Protein AF-A0A916ZZ63-F1 (afdb_monomer)

Radius of gyration: 37.44 Å; Cα contacts (8 Å, |Δi|>4): 67; chains: 1; bounding box: 75×55×132 Å

Solvent-accessible surface area (backbone atoms only — not comparable to full-atom values): 8888 Å² total; per-residue (Å²): 135,86,83,89,83,90,85,91,83,91,80,84,86,78,82,87,80,76,86,80,83,78,85,77,78,83,80,78,76,71,73,89,67,85,68,79,79,77,66,76,45,71,88,73,59,51,76,41,33,52,52,37,13,56,53,42,18,68,60,43,51,78,69,48,76,92,75,51,48,89,80,50,43,70,66,71,66,16,54,53,52,50,52,56,49,27,49,53,48,14,34,48,42,27,59,75,56,54,93,48,58,26,61,54,50,50,54,50,51,52,52,52,51,52,53,54,52,50,56,53,51,53,53,52,49,54,52,50,55,53,56,66,73,73,73,72,84,81,88,127

Mean predicted aligned error: 19.27 Å

InterPro domains:
  IPR019301 Flagellar protein FlgJ, N-terminal [PF10135] (67-107)

Organism: NCBI:txid2027858

Foldseek 3Di:
DDDDDDDDDDDDDDDDDDDDDDDDDPPPPDDPPPPPPPPQCLVPDDPLLLVQLVVQLVVVLVVPDPDPCVPQNDDDSSVVVSSVVSSSVSSSCSSVPHPCRSVVVVVVVVVVVVVVVVVVVVVVVVVVVVVVVVPDDDDD

Structure (mmCIF, N/CA/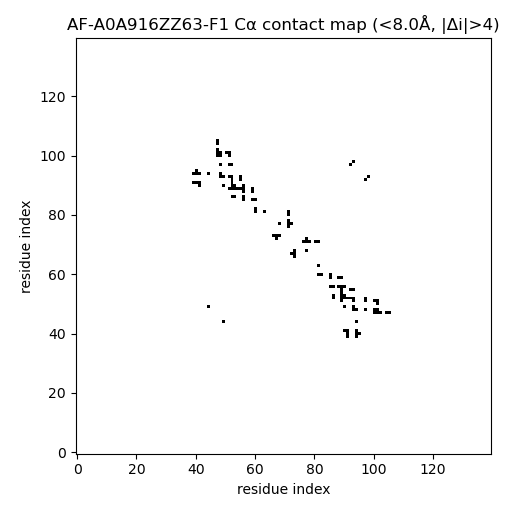C/O backbone):
data_AF-A0A916ZZ63-F1
#
_entry.id   AF-A0A916ZZ63-F1
#
loop_
_atom_site.group_PDB
_atom_site.id
_atom_site.type_symbol
_atom_site.label_atom_id
_atom_site.label_alt_id
_atom_site.label_comp_id
_atom_site.label_asym_id
_atom_site.label_entity_id
_atom_site.label_seq_id
_atom_site.pdbx_PDB_ins_code
_atom_site.Cartn_x
_atom_site.Cartn_y
_atom_site.Cartn_z
_atom_site.occupancy
_atom_site.B_iso_or_equiv
_atom_site.auth_seq_id
_atom_site.auth_comp_id
_atom_site.auth_asym_id
_atom_site.auth_atom_id
_atom_site.pdbx_PDB_model_num
ATOM 1 N N . MET A 1 1 ? 20.497 -33.150 88.872 1.00 40.62 1 MET A N 1
ATOM 2 C CA . MET A 1 1 ? 19.958 -34.517 88.712 1.00 40.62 1 MET A CA 1
ATOM 3 C C . MET A 1 1 ? 18.865 -34.434 87.655 1.00 40.62 1 MET A C 1
ATOM 5 O O . MET A 1 1 ? 17.880 -33.764 87.902 1.00 40.62 1 MET A O 1
ATOM 9 N N . THR A 1 2 ? 19.195 -34.721 86.392 1.00 45.75 2 THR A N 1
ATOM 10 C CA . THR A 1 2 ? 18.867 -35.997 85.704 1.00 45.75 2 THR A CA 1
ATOM 11 C C . THR A 1 2 ? 17.424 -35.956 85.171 1.00 45.75 2 THR A C 1
ATOM 13 O O . THR A 1 2 ? 16.514 -35.743 85.949 1.00 45.75 2 THR A O 1
ATOM 16 N N . GLY A 1 3 ? 17.110 -36.139 83.892 1.00 42.75 3 GLY A N 1
ATOM 17 C CA . GLY A 1 3 ? 17.909 -36.576 82.758 1.00 42.75 3 GLY A CA 1
ATOM 18 C C . GLY A 1 3 ? 17.084 -36.550 81.464 1.00 42.75 3 GLY A C 1
ATOM 19 O O . GLY A 1 3 ? 15.879 -36.315 81.461 1.00 42.75 3 GLY A O 1
ATOM 20 N N . ILE A 1 4 ? 17.798 -36.782 80.371 1.00 48.00 4 ILE A N 1
ATOM 21 C CA . ILE A 1 4 ? 17.336 -36.914 78.990 1.00 48.00 4 ILE A CA 1
ATOM 22 C C . ILE A 1 4 ? 16.581 -38.241 78.826 1.00 48.00 4 ILE A C 1
ATOM 24 O O . ILE A 1 4 ? 17.033 -39.265 79.341 1.00 48.00 4 ILE A O 1
ATOM 28 N N . LYS A 1 5 ? 15.512 -38.263 78.019 1.00 55.44 5 LYS A N 1
ATOM 29 C CA . LYS A 1 5 ? 15.104 -39.492 77.326 1.00 55.44 5 LYS A CA 1
ATOM 30 C C . LYS A 1 5 ? 14.551 -39.194 75.930 1.00 55.44 5 LYS A C 1
ATOM 32 O O . LYS A 1 5 ? 13.526 -38.542 75.777 1.00 55.44 5 LYS A O 1
ATOM 37 N N . ALA A 1 6 ? 15.279 -39.687 74.932 1.00 48.03 6 ALA A N 1
ATOM 38 C CA . ALA A 1 6 ? 14.835 -39.883 73.559 1.00 48.03 6 ALA A CA 1
ATOM 39 C C . ALA A 1 6 ? 14.003 -41.176 73.437 1.00 48.03 6 ALA A C 1
ATOM 41 O O . ALA A 1 6 ? 14.115 -42.029 74.314 1.00 48.03 6 ALA A O 1
ATOM 42 N N . ILE A 1 7 ? 13.220 -41.277 72.351 1.00 48.72 7 ILE A N 1
ATOM 43 C CA . ILE A 1 7 ? 12.611 -42.433 71.627 1.00 48.72 7 ILE A CA 1
ATOM 44 C C . ILE A 1 7 ? 11.394 -41.801 70.899 1.00 48.72 7 ILE A C 1
ATOM 46 O O . ILE A 1 7 ? 10.558 -41.211 71.566 1.00 48.72 7 ILE A O 1
ATOM 50 N N . GLY A 1 8 ? 11.209 -41.745 69.576 1.00 39.22 8 GLY A N 1
ATOM 51 C CA . GLY A 1 8 ? 11.622 -42.610 68.473 1.00 39.22 8 GLY A CA 1
ATOM 52 C C . GLY A 1 8 ? 10.389 -43.353 67.929 1.00 39.22 8 GLY A C 1
ATOM 53 O O . GLY A 1 8 ? 10.051 -44.390 68.482 1.00 39.22 8 GLY A O 1
ATOM 54 N N . ALA A 1 9 ? 9.717 -42.846 66.882 1.00 41.84 9 ALA A N 1
ATOM 55 C CA . ALA A 1 9 ? 8.765 -43.622 66.068 1.00 41.84 9 ALA A CA 1
ATOM 56 C C . ALA A 1 9 ? 8.519 -42.960 64.698 1.00 41.84 9 ALA A C 1
ATOM 58 O O . ALA A 1 9 ? 8.130 -41.799 64.604 1.00 41.84 9 ALA A O 1
ATOM 59 N N . ALA A 1 10 ? 8.790 -43.731 63.647 1.00 46.78 10 ALA A N 1
ATOM 60 C CA . ALA A 1 10 ? 8.698 -43.381 62.239 1.00 46.78 10 ALA A CA 1
ATOM 61 C C . ALA A 1 10 ? 7.241 -43.279 61.748 1.00 46.78 10 ALA A C 1
ATOM 63 O O . ALA A 1 10 ? 6.423 -44.145 62.047 1.00 46.78 10 ALA A O 1
ATOM 64 N N . GLY A 1 11 ? 6.943 -42.261 60.936 1.00 44.16 11 GLY A N 1
ATOM 65 C CA . GLY A 1 11 ? 5.707 -42.142 60.159 1.00 44.16 11 GLY A CA 1
ATOM 66 C C . GLY A 1 11 ? 6.057 -41.990 58.681 1.00 44.16 11 GLY A C 1
ATOM 67 O O . GLY A 1 11 ? 6.638 -40.982 58.289 1.00 44.16 11 GLY A O 1
ATOM 68 N N . GLY A 1 12 ? 5.780 -43.029 57.892 1.00 44.22 12 GLY A N 1
ATOM 69 C CA . GLY A 1 12 ? 6.160 -43.144 56.485 1.00 44.22 12 GLY A CA 1
ATOM 70 C C . GLY A 1 12 ? 5.465 -42.140 55.564 1.00 44.22 12 GLY A C 1
ATOM 71 O O . GLY A 1 12 ? 4.268 -41.884 55.673 1.00 44.22 12 GLY A O 1
ATOM 72 N N . LEU A 1 13 ? 6.241 -41.614 54.617 1.00 43.81 13 LEU A N 1
ATOM 73 C CA . LEU A 1 13 ? 5.770 -40.870 53.454 1.00 43.81 13 LEU A CA 1
ATOM 74 C C . LEU A 1 13 ? 4.993 -41.825 52.539 1.00 43.81 13 LEU A C 1
ATOM 76 O O . LEU A 1 13 ? 5.575 -42.760 51.992 1.00 43.81 13 LEU A O 1
ATOM 80 N N . GLN A 1 14 ? 3.692 -41.600 52.363 1.00 59.16 14 GLN A N 1
ATOM 81 C CA . GLN A 1 14 ? 2.938 -42.259 51.297 1.00 59.16 14 GLN A CA 1
ATOM 82 C C . GLN A 1 14 ? 3.042 -41.433 50.004 1.00 59.16 14 GLN A C 1
ATOM 84 O O . GLN A 1 14 ? 2.795 -40.226 50.049 1.00 59.16 14 GLN A O 1
ATOM 89 N N . PRO A 1 15 ? 3.389 -42.035 48.851 1.00 53.84 15 PRO A N 1
ATOM 90 C CA . PRO A 1 15 ? 3.318 -41.357 47.565 1.00 53.84 15 PRO A CA 1
ATOM 91 C C . PRO A 1 15 ? 1.863 -41.277 47.078 1.00 53.84 15 PRO A C 1
ATOM 93 O O . PRO A 1 15 ? 1.144 -42.274 47.021 1.00 53.84 15 PRO A O 1
ATOM 96 N N . LEU A 1 16 ? 1.438 -40.073 46.700 1.00 56.12 16 LEU A N 1
ATOM 97 C CA . LEU A 1 16 ? 0.155 -39.808 46.054 1.00 56.12 16 LEU A CA 1
ATOM 98 C C . LEU A 1 16 ? 0.187 -40.411 44.639 1.00 56.12 16 LEU A C 1
ATOM 100 O O . LEU A 1 16 ? 0.873 -39.908 43.753 1.00 56.12 16 LEU A O 1
ATOM 104 N N . THR A 1 17 ? -0.530 -41.510 44.432 1.00 53.31 17 THR A N 1
ATOM 105 C CA . THR A 1 17 ? -0.740 -42.120 43.113 1.00 53.31 17 THR A CA 1
ATOM 106 C C . THR A 1 17 ? -1.686 -41.247 42.279 1.00 53.31 17 THR A C 1
ATOM 108 O O . THR A 1 17 ? -2.822 -40.999 42.680 1.00 53.31 17 THR A O 1
ATOM 111 N N . ALA A 1 18 ? -1.228 -40.776 41.116 1.00 53.72 18 ALA A N 1
ATOM 112 C CA . ALA A 1 18 ? -2.050 -40.054 40.144 1.00 53.72 18 ALA A CA 1
ATOM 113 C C . ALA A 1 18 ? -2.954 -41.025 39.351 1.00 53.72 18 ALA A C 1
ATOM 115 O O . ALA A 1 18 ? -2.531 -42.148 39.064 1.00 53.72 18 ALA A O 1
ATOM 116 N N . PRO A 1 19 ? -4.183 -40.630 38.968 1.00 51.72 19 PRO A N 1
ATOM 117 C CA . PRO A 1 19 ? -5.057 -41.471 38.158 1.00 51.72 19 PRO A CA 1
ATOM 118 C C . PRO A 1 19 ? -4.489 -41.655 36.743 1.00 51.72 19 PRO A C 1
ATOM 120 O O . PRO A 1 19 ? -4.188 -40.692 36.038 1.00 51.72 19 PRO A O 1
ATOM 123 N N . SER A 1 20 ? -4.359 -42.916 36.333 1.00 52.53 20 SER A N 1
ATOM 124 C CA . SER A 1 20 ? -3.973 -43.323 34.982 1.00 52.53 20 SER A CA 1
ATOM 125 C C . SER A 1 20 ? -5.113 -43.020 34.006 1.00 52.53 20 SER A C 1
ATOM 127 O O . SER A 1 20 ? -6.201 -43.587 34.122 1.00 52.53 20 SER A O 1
ATOM 129 N N . VAL A 1 21 ? -4.879 -42.110 33.054 1.00 57.91 21 VAL A N 1
ATOM 130 C CA . VAL A 1 21 ? -5.808 -41.870 31.943 1.00 57.91 21 VAL A CA 1
ATOM 131 C C . VAL A 1 21 ? -5.587 -42.976 30.912 1.00 57.91 21 VAL A C 1
ATOM 133 O O . VAL A 1 21 ? -4.508 -43.119 30.338 1.00 57.91 21 VAL A O 1
ATOM 136 N N . SER A 1 22 ? -6.603 -43.815 30.747 1.00 49.25 22 SER A N 1
ATOM 137 C CA . SER A 1 22 ? -6.605 -44.932 29.810 1.00 49.25 22 SER A CA 1
ATOM 138 C C . SER A 1 22 ? -6.856 -44.432 28.385 1.00 49.25 22 SER A C 1
ATOM 140 O O . SER A 1 22 ? -7.874 -43.796 28.128 1.00 49.25 22 SER A O 1
ATOM 142 N N . GLY A 1 23 ? -5.910 -44.737 27.493 1.00 53.00 23 GLY A N 1
ATOM 143 C CA . GLY A 1 23 ? -6.120 -45.094 26.086 1.00 53.00 23 GLY A CA 1
ATOM 144 C C . GLY A 1 23 ? -6.993 -44.188 25.213 1.00 53.00 23 GLY A C 1
ATOM 145 O O . GLY A 1 23 ? -8.201 -44.376 25.122 1.00 53.00 23 GLY A O 1
ATOM 146 N N . GLY A 1 24 ? -6.347 -43.314 24.441 1.00 46.66 24 GLY A N 1
ATOM 147 C CA . GLY A 1 24 ? -6.906 -42.760 23.209 1.00 46.66 24 GLY A CA 1
ATOM 148 C C . GLY A 1 24 ? -5.793 -42.601 22.179 1.00 46.66 24 GLY A C 1
ATOM 149 O O . GLY A 1 24 ? -4.857 -41.837 22.409 1.00 46.66 24 GLY A O 1
ATOM 150 N N . ASP A 1 25 ? -5.867 -43.356 21.082 1.00 56.03 25 ASP A N 1
ATOM 151 C CA . ASP A 1 25 ? -4.869 -43.369 20.011 1.00 56.03 25 ASP A CA 1
ATOM 152 C C . ASP A 1 25 ? -4.562 -41.950 19.488 1.00 56.03 25 ASP A C 1
ATOM 154 O O . ASP A 1 25 ? -5.468 -41.254 19.016 1.00 56.03 25 ASP A O 1
ATOM 158 N N . PRO A 1 26 ? -3.290 -41.503 19.489 1.00 53.41 26 PRO A N 1
ATOM 159 C CA . PRO A 1 26 ? -2.921 -40.173 18.998 1.00 53.41 26 PRO A CA 1
ATOM 160 C C . PRO A 1 26 ? -3.028 -40.042 17.467 1.00 53.41 26 PRO A C 1
ATOM 162 O O . PRO A 1 26 ? -2.905 -38.942 16.933 1.00 53.41 26 PRO A O 1
ATOM 165 N N . ALA A 1 27 ? -3.260 -41.147 16.750 1.00 57.75 27 ALA A N 1
ATOM 166 C CA . ALA A 1 27 ? -3.224 -41.206 15.290 1.00 57.75 27 ALA A CA 1
ATOM 167 C C . ALA A 1 27 ? -4.523 -40.744 14.597 1.00 57.75 27 ALA A C 1
ATOM 169 O O . ALA A 1 27 ? -4.503 -40.458 13.402 1.00 57.75 27 ALA A O 1
ATOM 170 N N . SER A 1 28 ? -5.640 -40.620 15.321 1.00 56.22 28 SER A N 1
ATOM 171 C CA . SER A 1 28 ? -6.958 -40.353 14.711 1.00 56.22 28 SER A CA 1
ATOM 172 C C . SER A 1 28 ? -7.397 -38.885 14.751 1.00 56.22 28 SER A C 1
ATOM 174 O O . SER A 1 28 ? -8.487 -38.555 14.292 1.00 56.22 28 SER A O 1
ATOM 176 N N . ARG A 1 29 ? -6.559 -37.970 15.258 1.00 56.25 29 ARG A N 1
ATOM 177 C CA . ARG A 1 29 ? -6.841 -36.519 15.264 1.00 56.25 29 ARG A CA 1
ATOM 178 C C . ARG A 1 29 ? -6.120 -35.784 14.131 1.00 56.25 29 ARG A C 1
ATOM 180 O O . ARG A 1 29 ? -5.708 -34.638 14.281 1.00 56.25 29 ARG A O 1
ATOM 187 N N . ALA A 1 30 ? -5.955 -36.444 12.989 1.00 58.78 30 ALA A N 1
ATOM 188 C CA . ALA A 1 30 ? -5.507 -35.799 11.766 1.00 58.78 30 ALA A CA 1
ATOM 189 C C . ALA A 1 30 ? -6.702 -35.077 11.129 1.00 58.78 30 ALA A C 1
ATOM 191 O O . ALA A 1 30 ? -7.554 -35.695 10.496 1.00 58.78 30 ALA A O 1
ATOM 192 N N . LEU A 1 31 ? -6.783 -33.759 11.309 1.00 65.00 31 LEU A N 1
ATOM 193 C CA . LEU A 1 31 ? -7.615 -32.925 10.448 1.00 65.00 31 LEU A CA 1
ATOM 194 C C . LEU A 1 31 ? -6.925 -32.874 9.074 1.00 65.00 31 LEU A C 1
ATOM 196 O O . LEU A 1 31 ? -5.808 -32.354 9.016 1.00 65.00 31 LEU A O 1
ATOM 200 N N . PRO A 1 32 ? -7.530 -33.338 7.961 1.00 60.50 32 PRO A N 1
ATOM 201 C CA . PRO A 1 32 ? -7.027 -33.017 6.632 1.00 60.50 32 PRO A CA 1
ATOM 202 C C . PRO A 1 32 ? -7.419 -31.572 6.309 1.00 60.50 32 PRO A C 1
ATOM 204 O O . PRO A 1 32 ? -8.220 -31.295 5.420 1.00 60.50 32 PRO A O 1
ATOM 207 N N . TYR A 1 33 ? -6.883 -30.625 7.076 1.00 55.62 33 TYR A N 1
ATOM 208 C CA . TYR A 1 33 ? -6.927 -29.231 6.692 1.00 55.62 33 TYR A CA 1
ATOM 209 C C . TYR A 1 33 ? -5.753 -29.042 5.744 1.00 55.62 33 TYR A C 1
ATOM 211 O O . TYR A 1 33 ? -4.601 -28.972 6.172 1.00 55.62 33 TYR A O 1
ATOM 219 N N . ASN A 1 34 ? -6.043 -29.009 4.443 1.00 65.19 34 ASN A N 1
ATOM 220 C CA . ASN A 1 34 ? -5.158 -28.389 3.468 1.00 65.19 34 ASN A CA 1
ATOM 221 C C . ASN A 1 34 ? -5.000 -26.918 3.881 1.00 65.19 34 ASN A C 1
ATOM 223 O O . ASN A 1 34 ? -5.717 -26.029 3.422 1.00 65.19 34 ASN A O 1
ATOM 227 N N . MET A 1 35 ? -4.110 -26.686 4.841 1.00 55.47 35 MET A N 1
ATOM 228 C CA . MET A 1 35 ? -3.689 -25.370 5.253 1.00 55.47 35 MET A CA 1
ATOM 229 C C . MET A 1 35 ? -2.790 -24.893 4.125 1.00 55.47 35 MET A C 1
ATOM 231 O O . MET A 1 35 ? -1.595 -25.186 4.100 1.00 55.47 35 MET A O 1
ATOM 235 N N . VAL A 1 36 ? -3.367 -24.171 3.164 1.00 62.09 36 VAL A N 1
ATOM 236 C CA . VAL A 1 36 ? -2.571 -23.275 2.331 1.00 62.09 36 VAL A CA 1
ATOM 237 C C . VAL A 1 36 ? -1.954 -22.291 3.314 1.00 62.09 36 VAL A C 1
ATOM 239 O O . VAL A 1 36 ? -2.604 -21.342 3.753 1.00 62.09 36 VAL A O 1
ATOM 242 N N . SER A 1 37 ? -0.725 -22.582 3.733 1.00 56.06 37 SER A N 1
ATOM 243 C CA . SER A 1 37 ? 0.072 -21.705 4.570 1.00 56.06 37 SER A CA 1
ATOM 244 C C . SER A 1 37 ? 0.398 -20.474 3.733 1.00 56.06 37 SER A C 1
ATOM 246 O O . SER A 1 37 ? 1.442 -20.375 3.092 1.00 56.06 37 SER A O 1
ATOM 248 N N . ARG A 1 38 ? -0.543 -19.529 3.689 1.00 59.47 38 ARG A N 1
ATOM 249 C CA . ARG A 1 38 ? -0.255 -18.138 3.355 1.00 59.47 38 ARG A CA 1
ATOM 250 C C . ARG A 1 38 ? 0.395 -17.543 4.593 1.00 59.47 38 ARG A C 1
ATOM 252 O O . ARG A 1 38 ? -0.231 -16.826 5.363 1.00 59.47 38 ARG A O 1
ATOM 259 N N . GLY A 1 39 ? 1.637 -17.956 4.835 1.00 56.09 39 GLY A N 1
ATOM 260 C CA . GLY A 1 39 ? 2.504 -17.245 5.753 1.00 56.09 39 GLY A CA 1
ATOM 261 C C . GLY A 1 39 ? 2.637 -15.823 5.230 1.00 56.09 39 GLY A C 1
ATOM 262 O O . GLY A 1 39 ? 2.905 -15.621 4.045 1.00 56.09 39 GLY A O 1
ATOM 263 N N . SER A 1 40 ? 2.419 -14.852 6.105 1.00 56.38 40 SER A N 1
ATOM 264 C CA . SER A 1 40 ? 2.589 -13.444 5.783 1.00 56.38 40 SER A CA 1
ATOM 265 C C . SER A 1 40 ? 3.979 -13.211 5.207 1.00 56.38 40 SER A C 1
ATOM 267 O O . SER A 1 40 ? 4.977 -13.383 5.915 1.00 56.38 40 SER A O 1
ATOM 269 N N . LYS A 1 41 ? 4.063 -12.821 3.932 1.00 60.72 41 LYS A N 1
ATOM 270 C CA . LYS A 1 41 ? 5.346 -12.559 3.257 1.00 60.72 41 LYS A CA 1
ATOM 271 C C . LYS A 1 41 ? 5.953 -11.205 3.634 1.00 60.72 41 LYS A C 1
ATOM 273 O O . LYS A 1 41 ? 6.846 -10.722 2.948 1.00 60.72 41 LYS A O 1
ATOM 278 N N . SER A 1 42 ? 5.522 -10.613 4.749 1.00 57.84 42 SER A N 1
ATOM 279 C CA . SER A 1 42 ? 6.003 -9.317 5.235 1.00 57.84 42 SER A CA 1
ATOM 280 C C . SER A 1 42 ? 7.524 -9.259 5.442 1.00 57.84 42 SER A C 1
ATOM 282 O O . SER A 1 42 ? 8.095 -8.182 5.386 1.00 57.84 42 SER A O 1
ATOM 284 N N . GLY A 1 43 ? 8.201 -10.399 5.640 1.00 60.12 43 GLY A N 1
ATOM 285 C CA . GLY A 1 43 ? 9.667 -10.470 5.754 1.00 60.12 43 GLY A CA 1
ATOM 286 C C . GLY A 1 43 ? 10.441 -10.590 4.429 1.00 60.12 43 GLY A C 1
ATOM 287 O O . GLY A 1 43 ? 11.663 -10.675 4.460 1.00 60.12 43 GLY A O 1
ATOM 288 N N . GLN A 1 44 ? 9.763 -10.658 3.279 1.00 70.25 44 GLN A N 1
ATOM 289 C CA . GLN A 1 44 ? 10.356 -10.897 1.949 1.00 70.25 44 GLN A CA 1
ATOM 290 C C . GLN A 1 44 ? 9.841 -9.879 0.912 1.00 70.25 44 GLN A C 1
ATOM 292 O O . GLN A 1 44 ? 9.699 -10.202 -0.264 1.00 70.25 44 GLN A O 1
ATOM 297 N N . MET A 1 45 ? 9.493 -8.667 1.349 1.00 77.00 45 MET A N 1
ATOM 298 C CA . MET A 1 45 ? 8.928 -7.644 0.469 1.00 77.00 45 MET A CA 1
ATOM 299 C C . MET A 1 45 ? 10.010 -6.896 -0.302 1.00 77.00 45 MET A C 1
ATOM 301 O O . MET A 1 45 ? 10.991 -6.429 0.286 1.00 77.00 45 MET A O 1
ATOM 305 N N . THR A 1 46 ? 9.805 -6.708 -1.606 1.00 87.62 46 THR A N 1
ATOM 306 C CA . THR A 1 46 ? 10.651 -5.799 -2.390 1.00 87.62 46 THR A CA 1
ATOM 307 C C . THR A 1 46 ? 10.463 -4.353 -1.902 1.00 87.62 46 THR A C 1
ATOM 309 O O . THR A 1 46 ? 9.430 -4.024 -1.309 1.00 87.62 46 THR A O 1
ATOM 312 N N . PRO A 1 47 ? 11.427 -3.442 -2.130 1.00 88.88 47 PRO A N 1
ATOM 313 C CA . PRO A 1 47 ? 11.250 -2.025 -1.800 1.00 88.88 47 PRO A CA 1
ATOM 314 C C . PRO A 1 47 ? 9.988 -1.411 -2.424 1.00 88.88 47 PRO A C 1
ATOM 316 O O . PRO A 1 47 ? 9.333 -0.572 -1.809 1.00 88.88 47 PRO A O 1
ATOM 319 N N . ALA A 1 48 ? 9.605 -1.868 -3.619 1.00 88.62 48 ALA A N 1
ATOM 320 C CA . ALA A 1 48 ? 8.399 -1.412 -4.293 1.00 88.62 48 ALA A CA 1
ATOM 321 C C . ALA A 1 48 ? 7.118 -1.932 -3.612 1.00 88.62 48 ALA A C 1
ATOM 323 O O . ALA A 1 48 ? 6.164 -1.174 -3.446 1.00 88.62 48 ALA A O 1
ATOM 324 N N . GLN A 1 49 ? 7.119 -3.181 -3.131 1.00 88.06 49 GLN A N 1
ATOM 325 C CA . GLN A 1 49 ? 6.024 -3.734 -2.322 1.00 88.06 49 GLN A CA 1
ATOM 326 C C . GLN A 1 49 ? 5.891 -3.041 -0.958 1.00 88.06 49 GLN A C 1
ATOM 328 O O . GLN A 1 49 ? 4.778 -2.832 -0.477 1.00 88.06 49 GLN A O 1
ATOM 333 N N . GLN A 1 50 ? 7.002 -2.639 -0.335 1.00 87.12 50 GLN A N 1
ATOM 334 C CA . GLN A 1 50 ? 6.970 -1.855 0.907 1.00 87.12 50 GLN A CA 1
ATOM 335 C C . GLN A 1 50 ? 6.362 -0.466 0.677 1.00 87.12 50 GLN A C 1
ATOM 337 O O . GLN A 1 50 ? 5.509 -0.031 1.447 1.00 87.12 50 GLN A O 1
ATOM 342 N N . PHE A 1 51 ? 6.735 0.204 -0.416 1.00 90.62 51 PHE A N 1
ATOM 343 C CA . PHE A 1 51 ? 6.108 1.465 -0.812 1.00 90.62 51 PHE A CA 1
ATOM 344 C C . PHE A 1 51 ? 4.595 1.308 -1.017 1.00 90.62 51 PHE A C 1
ATOM 346 O O . PHE A 1 51 ? 3.810 2.085 -0.472 1.00 90.62 51 PHE A O 1
ATOM 353 N N . GLU A 1 52 ? 4.175 0.272 -1.742 1.00 90.25 52 GLU A N 1
ATOM 354 C CA . GLU A 1 52 ? 2.756 -0.022 -1.943 1.00 90.25 52 GLU A CA 1
ATOM 355 C C . GLU A 1 52 ? 2.031 -0.327 -0.623 1.00 90.25 52 GLU A C 1
ATOM 357 O O . GLU A 1 52 ? 0.910 0.136 -0.429 1.00 90.25 52 GLU A O 1
ATOM 362 N N . SER A 1 53 ? 2.684 -1.011 0.323 1.00 89.31 53 SER A N 1
ATOM 363 C CA . SER A 1 53 ? 2.134 -1.275 1.662 1.00 89.31 53 SER A CA 1
ATOM 364 C C . SER A 1 53 ? 1.795 0.018 2.410 1.00 89.31 53 SER A C 1
ATOM 366 O O . SER A 1 53 ? 0.702 0.129 2.963 1.00 89.31 53 SER A O 1
ATOM 368 N N . PHE A 1 54 ? 2.684 1.018 2.386 1.00 89.19 54 PHE A N 1
ATOM 369 C CA . PHE A 1 54 ? 2.450 2.317 3.033 1.00 89.19 54 PHE A CA 1
ATOM 370 C C . PHE A 1 54 ? 1.327 3.121 2.366 1.00 89.19 54 PHE A C 1
ATOM 372 O O . PHE A 1 54 ? 0.526 3.781 3.037 1.00 89.19 54 PHE A O 1
ATOM 379 N N . VAL A 1 55 ? 1.241 3.050 1.038 1.00 90.06 55 VAL A N 1
ATOM 380 C CA . VAL A 1 55 ? 0.163 3.692 0.276 1.00 90.06 55 VAL A CA 1
ATOM 381 C C . VAL A 1 55 ? -1.180 3.035 0.601 1.00 90.06 55 VAL A C 1
ATOM 383 O O . VAL A 1 55 ? -2.148 3.728 0.914 1.00 90.06 55 VAL A O 1
ATOM 386 N N . LEU A 1 56 ? -1.233 1.701 0.602 1.00 89.31 56 LEU A N 1
ATOM 387 C CA . LEU A 1 56 ? -2.431 0.943 0.955 1.00 89.31 56 LEU A CA 1
ATOM 388 C C . LEU A 1 56 ? -2.854 1.196 2.400 1.00 89.31 56 LEU A C 1
ATOM 390 O O . LEU A 1 56 ? -4.035 1.421 2.646 1.00 89.31 56 LEU A O 1
ATOM 394 N N . GLN A 1 57 ? -1.912 1.234 3.343 1.00 86.62 57 GLN A N 1
ATOM 395 C CA . GLN A 1 57 ? -2.189 1.588 4.735 1.00 86.62 57 GLN A CA 1
ATOM 396 C C . GLN A 1 57 ? -2.906 2.943 4.839 1.00 86.62 57 GLN A C 1
ATOM 398 O O . GLN A 1 57 ? -3.935 3.033 5.507 1.00 86.62 57 GLN A O 1
ATOM 403 N N . SER A 1 58 ? -2.429 3.957 4.112 1.00 85.38 58 SER A N 1
ATOM 404 C CA . SER A 1 58 ? -3.031 5.301 4.087 1.00 85.38 58 SER A CA 1
ATOM 405 C C . SER A 1 58 ? -4.461 5.312 3.524 1.00 85.38 58 SER A C 1
ATOM 407 O O . SER A 1 58 ? -5.256 6.190 3.858 1.00 85.38 58 SER A O 1
ATOM 409 N N . PHE A 1 59 ? -4.811 4.339 2.678 1.00 85.56 59 PHE A N 1
ATOM 410 C CA . PHE A 1 59 ? -6.166 4.170 2.141 1.00 85.56 59 PHE A CA 1
ATOM 411 C C . PHE A 1 59 ? -7.066 3.309 3.030 1.00 85.56 59 PHE A C 1
ATOM 413 O O . PHE A 1 59 ? -8.275 3.528 3.080 1.00 85.56 59 PHE A O 1
ATOM 420 N N . ILE A 1 60 ? -6.491 2.346 3.744 1.00 82.88 60 ILE A N 1
ATOM 421 C CA . ILE A 1 60 ? -7.201 1.428 4.640 1.00 82.88 60 ILE A CA 1
ATOM 422 C C . ILE A 1 60 ? -7.570 2.116 5.957 1.00 82.88 60 ILE A C 1
ATOM 424 O O . ILE A 1 60 ? -8.669 1.915 6.473 1.00 82.88 60 ILE A O 1
ATOM 428 N N . GLU A 1 61 ? -6.686 2.957 6.485 1.00 78.38 61 GLU A N 1
ATOM 429 C CA . GLU A 1 61 ? -6.893 3.697 7.730 1.00 78.38 61 GLU A CA 1
ATOM 430 C C . GLU A 1 61 ? -8.218 4.493 7.783 1.00 78.38 61 GLU A C 1
ATOM 432 O O . GLU A 1 61 ? -8.942 4.351 8.771 1.00 78.38 61 GLU A O 1
ATOM 437 N N . PRO A 1 62 ? -8.627 5.263 6.752 1.00 80.50 62 PRO A N 1
ATOM 438 C CA . PRO A 1 62 ? -9.920 5.952 6.756 1.00 80.50 62 PRO A CA 1
ATOM 439 C C . PRO A 1 62 ? -11.135 5.032 6.544 1.00 80.50 62 PRO A C 1
ATOM 441 O O . PRO A 1 62 ? -12.251 5.461 6.842 1.00 80.50 62 PRO A O 1
ATOM 444 N N . MET A 1 63 ? -10.949 3.803 6.039 1.00 79.44 63 MET A N 1
ATOM 445 C CA . MET A 1 63 ? -12.019 2.800 5.914 1.00 79.44 63 MET A CA 1
ATOM 446 C C . MET A 1 63 ? -12.290 2.063 7.232 1.00 79.44 63 MET A C 1
ATOM 448 O O . MET A 1 63 ? -13.371 1.498 7.405 1.00 79.44 63 MET A O 1
ATOM 452 N N . LEU A 1 64 ? -11.338 2.074 8.171 1.00 75.75 64 LEU A N 1
A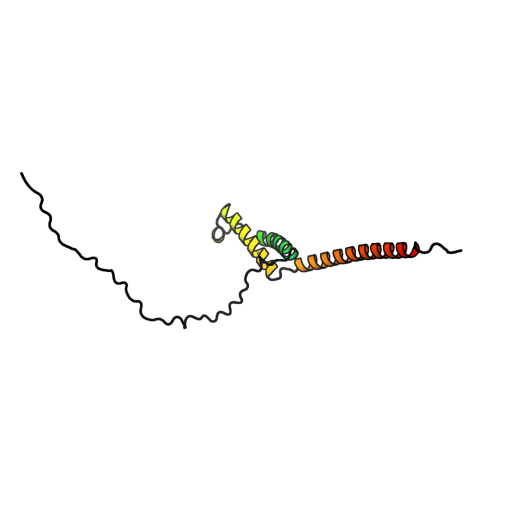TOM 453 C CA . LEU A 1 64 ? -11.547 1.519 9.503 1.00 75.75 64 LEU A CA 1
ATOM 454 C C . LEU A 1 64 ? -12.527 2.409 10.294 1.00 75.75 64 LEU A C 1
ATOM 456 O O . LEU A 1 64 ? -12.337 3.629 10.365 1.00 75.75 64 LEU A O 1
ATOM 460 N N . PRO A 1 65 ? -13.574 1.832 10.915 1.00 69.88 65 PRO A N 1
ATOM 461 C CA . PRO A 1 65 ? -14.547 2.607 11.671 1.00 69.88 65 PRO A CA 1
ATOM 462 C C . PRO A 1 65 ? -13.862 3.377 12.806 1.00 69.88 65 PRO A C 1
ATOM 464 O O . PRO A 1 65 ? -13.167 2.821 13.660 1.00 69.88 65 PRO A O 1
ATOM 467 N N . LYS A 1 66 ? -14.058 4.701 12.812 1.00 64.56 66 LYS A N 1
ATOM 468 C CA . LYS A 1 66 ? -13.374 5.623 13.734 1.00 64.56 66 LYS A CA 1
ATOM 469 C C . LYS A 1 66 ? -13.753 5.390 15.200 1.00 64.56 66 LYS A C 1
ATOM 471 O O . LYS A 1 66 ? -12.960 5.725 16.079 1.00 64.56 66 LYS A O 1
ATOM 476 N N . SER A 1 67 ? -14.918 4.796 15.447 1.00 56.62 67 SER A N 1
ATOM 477 C CA . SER A 1 67 ? -15.620 4.848 16.731 1.00 56.62 67 SER A CA 1
ATOM 478 C C . SER A 1 67 ? -16.359 3.556 17.099 1.00 56.62 67 SER A C 1
ATOM 480 O O . SER A 1 67 ? -17.348 3.621 17.821 1.00 56.62 67 SER A O 1
ATOM 482 N N . ASP A 1 68 ? -15.907 2.385 16.641 1.00 57.03 68 ASP A N 1
ATOM 483 C CA . ASP A 1 68 ? -16.396 1.122 17.211 1.00 57.03 68 ASP A CA 1
ATOM 484 C C . ASP A 1 68 ? -15.609 0.792 18.485 1.00 57.03 68 ASP A C 1
ATOM 486 O O . ASP A 1 68 ? -14.652 0.007 18.492 1.00 57.03 68 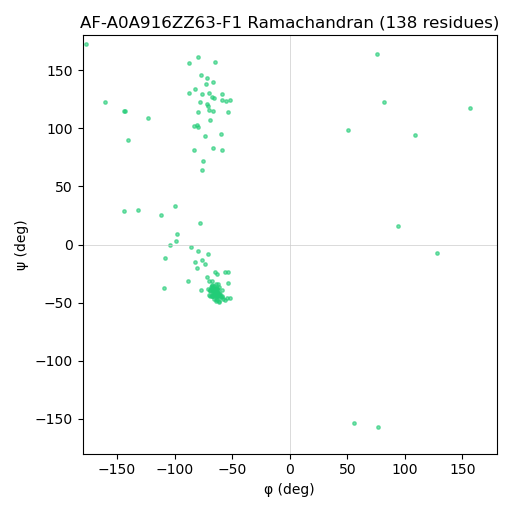ASP A O 1
ATOM 490 N N . SER A 1 69 ? -16.027 1.427 19.584 1.00 56.78 69 SER A N 1
ATOM 491 C CA . SER A 1 69 ? -15.540 1.162 20.943 1.00 56.78 69 SER A CA 1
ATOM 492 C C . SER A 1 69 ? -15.649 -0.315 21.331 1.00 56.78 69 SER A C 1
ATOM 494 O O . SER A 1 69 ? -14.883 -0.780 22.172 1.00 56.78 69 SER A O 1
ATOM 496 N N . SER A 1 70 ? -16.552 -1.062 20.685 1.00 66.62 70 SER A N 1
ATOM 497 C CA . SER A 1 70 ? -16.756 -2.492 20.923 1.00 66.62 70 SER A CA 1
ATOM 498 C C . SER A 1 70 ? -15.626 -3.383 20.392 1.00 66.62 70 SER A C 1
ATOM 500 O O . SER A 1 70 ? -15.381 -4.436 20.977 1.00 66.62 70 SER A O 1
ATOM 502 N N . TYR A 1 71 ? -14.913 -2.968 19.335 1.00 66.69 71 TYR A N 1
ATOM 503 C CA . TYR A 1 71 ? -13.873 -3.790 18.702 1.00 66.69 71 TYR A CA 1
ATOM 504 C C . TYR A 1 71 ? -12.463 -3.282 18.957 1.00 66.69 71 TYR A C 1
ATOM 506 O O . TYR A 1 71 ? -11.575 -4.101 19.135 1.00 66.69 71 TYR A O 1
ATOM 514 N N . PHE A 1 72 ? -12.247 -1.963 18.988 1.00 73.00 72 PHE A N 1
ATOM 515 C CA . PHE A 1 72 ? -10.908 -1.378 19.146 1.00 73.00 72 PHE A CA 1
ATOM 516 C C . PHE A 1 72 ? -10.685 -0.734 20.520 1.00 73.00 72 PHE A C 1
ATOM 518 O O . PHE A 1 72 ? -9.550 -0.410 20.863 1.00 73.00 72 PHE A O 1
ATOM 525 N N . GLY A 1 73 ? -11.745 -0.561 21.316 1.00 68.31 73 GLY A N 1
ATOM 526 C CA . GLY A 1 73 ? -11.715 0.236 22.541 1.00 68.31 73 GLY A CA 1
ATOM 527 C C . GLY A 1 73 ? -11.725 1.745 22.270 1.00 68.31 73 GLY A C 1
ATOM 528 O O . GLY A 1 73 ? -11.482 2.209 21.153 1.00 68.31 73 GLY A O 1
ATOM 529 N N . GLU A 1 74 ? -12.038 2.532 23.299 1.00 72.25 74 GLU A N 1
ATOM 530 C CA . GLU A 1 74 ? -12.012 3.998 23.225 1.00 72.25 74 GLU A CA 1
ATOM 531 C C . GLU A 1 74 ? -10.629 4.574 23.557 1.00 72.25 74 GLU A C 1
ATOM 533 O O . GLU A 1 74 ? -9.815 3.974 24.261 1.00 72.25 74 GLU A O 1
ATOM 538 N N . GLY A 1 75 ? -10.370 5.783 23.057 1.00 77.00 75 GLY A N 1
ATOM 539 C CA . GLY A 1 75 ? -9.169 6.550 23.382 1.00 77.00 75 GLY A CA 1
ATOM 540 C C . GLY A 1 75 ? -7.892 6.084 22.671 1.00 77.00 75 GLY A C 1
ATOM 541 O O . GLY A 1 75 ? -7.926 5.485 21.594 1.00 77.00 75 GLY A O 1
ATOM 542 N N . THR A 1 76 ? -6.743 6.405 23.274 1.00 77.25 76 THR A N 1
ATOM 543 C CA . THR A 1 76 ? -5.398 6.219 22.696 1.00 77.25 76 THR A CA 1
ATOM 544 C C . THR A 1 76 ? -5.055 4.753 22.425 1.00 77.25 76 THR A C 1
ATOM 546 O O . THR A 1 76 ? -4.390 4.445 21.443 1.00 77.25 76 THR A O 1
ATOM 549 N N . ALA A 1 77 ? -5.522 3.818 23.254 1.00 80.12 77 ALA A N 1
ATOM 550 C CA . ALA A 1 77 ? -5.248 2.395 23.041 1.00 80.12 77 ALA A CA 1
ATOM 551 C C . ALA A 1 77 ? -5.869 1.892 21.726 1.00 80.12 77 ALA A C 1
ATOM 553 O O . ALA A 1 77 ? -5.209 1.197 20.950 1.00 80.12 77 ALA A O 1
ATOM 554 N N . GLY A 1 78 ? -7.099 2.327 21.432 1.00 80.75 78 GLY A N 1
ATOM 555 C CA . GLY A 1 78 ? -7.772 1.991 20.184 1.00 80.75 78 GLY A CA 1
ATOM 556 C C . GLY A 1 78 ? -7.113 2.626 18.968 1.00 80.75 78 GLY A C 1
ATOM 557 O O . GLY A 1 78 ? -7.038 1.989 17.921 1.00 80.75 78 GLY A O 1
ATOM 558 N N . SER A 1 79 ? -6.581 3.849 19.076 1.00 79.50 79 SER A N 1
ATOM 559 C CA . SER A 1 79 ? -5.829 4.448 17.965 1.00 79.50 79 SER A CA 1
ATOM 560 C C . SER A 1 79 ? -4.537 3.687 17.670 1.00 79.50 79 SER A C 1
ATOM 562 O O . SER A 1 79 ? -4.268 3.413 16.507 1.00 79.50 79 SER A O 1
ATOM 564 N N . ILE A 1 80 ? -3.789 3.270 18.698 1.00 85.38 80 ILE A N 1
ATOM 565 C CA . ILE A 1 80 ? -2.553 2.495 18.511 1.00 85.38 80 ILE A CA 1
ATOM 566 C C . ILE A 1 80 ? -2.839 1.137 17.866 1.00 85.38 80 ILE A C 1
ATOM 568 O O . ILE A 1 80 ? -2.199 0.786 16.874 1.00 85.38 80 ILE A O 1
ATOM 572 N N . TRP A 1 81 ? -3.820 0.382 18.374 1.00 81.88 81 TRP A N 1
ATOM 573 C CA . TRP A 1 81 ? -4.131 -0.922 17.785 1.00 81.88 81 TRP A CA 1
ATOM 574 C C . TRP A 1 81 ? -4.671 -0.797 16.353 1.00 81.88 81 TRP A C 1
ATOM 576 O O . TRP A 1 81 ? -4.282 -1.582 15.488 1.00 81.88 81 TRP A O 1
ATOM 586 N N . LYS A 1 82 ? -5.479 0.231 16.059 1.00 81.19 82 LYS A N 1
ATOM 587 C CA . LYS A 1 82 ? -5.920 0.524 14.685 1.00 81.19 82 LYS A CA 1
ATOM 588 C C . LYS A 1 82 ? -4.745 0.782 13.745 1.00 81.19 82 LYS A C 1
ATOM 590 O O . LYS A 1 82 ? -4.735 0.219 12.654 1.00 81.19 82 LYS A O 1
ATOM 595 N N . SER A 1 83 ? -3.744 1.557 14.163 1.00 83.06 83 SER A N 1
ATOM 596 C CA . SER A 1 83 ? -2.547 1.798 13.348 1.00 83.06 83 SER A CA 1
ATOM 597 C C . SER A 1 83 ? -1.761 0.509 13.091 1.00 83.06 83 SER A C 1
ATOM 599 O O . SER A 1 83 ? -1.412 0.241 11.944 1.00 83.06 83 SER A O 1
ATOM 601 N N . MET A 1 84 ? -1.562 -0.336 14.112 1.00 87.94 84 MET A N 1
ATOM 602 C CA . MET A 1 84 ? -0.880 -1.631 13.938 1.00 87.94 84 MET A CA 1
ATOM 603 C C . MET A 1 84 ? -1.662 -2.582 13.021 1.00 87.94 84 MET A C 1
ATOM 605 O O . MET A 1 84 ? -1.075 -3.320 12.229 1.00 87.94 84 MET A O 1
ATOM 609 N N . LEU A 1 85 ? -2.994 -2.570 13.110 1.00 86.75 85 LEU A N 1
ATOM 610 C CA . LEU A 1 85 ? -3.845 -3.376 12.241 1.00 86.75 85 LEU A CA 1
ATOM 611 C C . LEU A 1 85 ? -3.808 -2.874 10.795 1.00 86.75 85 LEU A C 1
ATOM 613 O O . LEU A 1 85 ? -3.688 -3.686 9.882 1.00 86.75 85 LEU A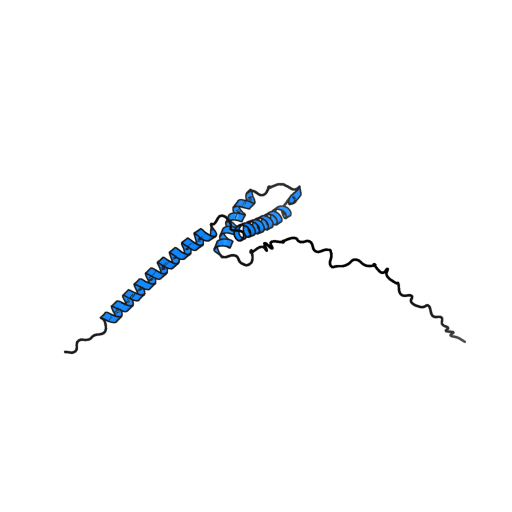 O 1
ATOM 617 N N . ALA A 1 86 ? -3.894 -1.560 10.584 1.00 87.06 86 ALA A N 1
ATOM 618 C CA . ALA A 1 86 ? -3.815 -0.956 9.258 1.00 87.06 86 ALA A CA 1
ATOM 619 C C . ALA A 1 86 ? -2.460 -1.241 8.594 1.00 87.06 86 ALA A C 1
ATOM 621 O O . ALA A 1 86 ? -2.423 -1.604 7.420 1.00 87.06 86 ALA A O 1
ATOM 622 N N . GLU A 1 87 ? -1.365 -1.153 9.352 1.00 86.81 87 GLU A N 1
ATOM 623 C CA . GLU A 1 87 ? -0.019 -1.505 8.890 1.00 86.81 87 GLU A CA 1
ATOM 624 C C . GLU A 1 87 ? 0.064 -2.979 8.486 1.00 86.81 87 GLU A C 1
ATOM 626 O O . GLU A 1 87 ? 0.491 -3.313 7.379 1.00 86.81 87 GLU A O 1
ATOM 631 N N . ARG A 1 88 ? -0.422 -3.882 9.346 1.00 88.44 88 ARG A N 1
ATOM 632 C CA . ARG A 1 88 ? -0.416 -5.315 9.050 1.00 88.44 88 ARG A CA 1
ATOM 633 C C . ARG A 1 88 ? -1.301 -5.667 7.854 1.00 88.44 88 ARG A C 1
ATOM 635 O O . ARG A 1 88 ? -0.927 -6.535 7.067 1.00 88.44 88 ARG A O 1
ATOM 642 N N . LEU A 1 89 ? -2.450 -5.011 7.713 1.00 85.19 89 LEU A N 1
ATOM 643 C CA . LEU A 1 89 ? -3.370 -5.228 6.601 1.00 85.19 89 LEU A CA 1
ATOM 644 C C . LEU A 1 89 ? -2.797 -4.686 5.287 1.00 85.19 89 LEU A C 1
ATOM 646 O O . LEU A 1 89 ? -2.848 -5.389 4.282 1.00 85.19 89 LEU A O 1
ATOM 650 N N . GLY A 1 90 ? -2.198 -3.493 5.296 1.00 85.12 90 GLY A N 1
ATOM 651 C CA . GLY A 1 90 ? -1.498 -2.933 4.137 1.00 85.12 90 GLY A CA 1
ATOM 652 C C . GLY A 1 90 ? -0.337 -3.820 3.690 1.00 85.12 90 GLY A C 1
ATOM 653 O O . GLY A 1 90 ? -0.217 -4.128 2.503 1.00 85.12 90 GLY A O 1
ATOM 654 N N . ALA A 1 91 ? 0.452 -4.316 4.648 1.00 86.44 91 ALA A N 1
ATOM 655 C CA . ALA A 1 91 ? 1.526 -5.259 4.375 1.00 86.44 91 ALA A CA 1
ATOM 656 C C . ALA A 1 91 ? 0.998 -6.566 3.758 1.00 86.44 91 ALA A C 1
ATOM 658 O O . ALA A 1 91 ? 1.496 -7.025 2.732 1.00 86.44 91 ALA A O 1
ATOM 659 N N . GLU A 1 92 ? -0.039 -7.172 4.335 1.00 87.31 92 GLU A N 1
ATOM 660 C CA . GLU A 1 92 ? -0.562 -8.431 3.801 1.00 87.31 92 GLU A CA 1
ATOM 661 C C . GLU A 1 92 ? -1.212 -8.252 2.422 1.00 87.31 92 GLU A C 1
ATOM 663 O O . GLU A 1 92 ? -1.060 -9.109 1.552 1.00 87.31 92 GLU A O 1
ATOM 668 N N . MET A 1 93 ? -1.863 -7.112 2.180 1.00 84.69 93 MET A N 1
ATOM 669 C CA . MET A 1 93 ? -2.416 -6.762 0.871 1.00 84.69 93 MET A CA 1
ATOM 670 C C . MET A 1 93 ? -1.320 -6.623 -0.187 1.00 84.69 93 MET A C 1
ATOM 672 O O . MET A 1 93 ? -1.438 -7.228 -1.251 1.00 84.69 93 MET A O 1
ATOM 676 N N . ALA A 1 94 ? -0.234 -5.904 0.104 1.00 86.19 94 ALA A N 1
ATOM 677 C CA . ALA A 1 94 ? 0.897 -5.779 -0.815 1.00 86.19 94 ALA A CA 1
ATOM 678 C C . ALA A 1 94 ? 1.607 -7.126 -1.047 1.00 86.19 94 ALA A C 1
ATOM 680 O O . ALA A 1 94 ? 1.932 -7.474 -2.181 1.00 86.19 94 ALA A O 1
ATOM 681 N N . ALA A 1 95 ? 1.788 -7.928 0.007 1.00 81.88 95 ALA A N 1
ATOM 682 C CA . ALA A 1 95 ? 2.375 -9.267 -0.082 1.00 81.88 95 ALA A CA 1
ATOM 683 C C . ALA A 1 95 ? 1.529 -10.248 -0.909 1.00 81.88 95 ALA A C 1
ATOM 685 O O . ALA A 1 95 ? 2.082 -11.130 -1.572 1.00 81.88 95 ALA A O 1
ATOM 686 N N . ALA A 1 96 ? 0.202 -10.122 -0.856 1.00 80.00 96 ALA A N 1
ATOM 687 C CA . ALA A 1 96 ? -0.730 -10.972 -1.590 1.00 80.00 96 ALA A CA 1
ATOM 688 C C . ALA A 1 96 ? -0.892 -10.578 -3.072 1.00 80.00 96 ALA A C 1
ATOM 690 O O . ALA A 1 96 ? -1.558 -11.306 -3.808 1.00 80.00 96 ALA A O 1
ATOM 691 N N . GLY A 1 97 ? -0.281 -9.473 -3.513 1.00 74.81 97 GLY A N 1
ATOM 692 C CA . GLY A 1 97 ? -0.314 -9.008 -4.905 1.00 74.81 97 GLY A CA 1
ATOM 693 C C . GLY A 1 97 ? -0.745 -7.552 -5.088 1.00 74.81 97 GLY A C 1
ATOM 694 O O . GLY A 1 97 ? -0.631 -7.038 -6.195 1.00 74.81 97 GLY A O 1
ATOM 695 N N . GLY A 1 98 ? -1.192 -6.879 -4.024 1.00 83.50 98 GLY A N 1
ATOM 696 C CA . GLY A 1 98 ? -1.486 -5.446 -4.023 1.00 83.50 98 GLY A CA 1
ATOM 697 C C . GLY A 1 98 ? -2.489 -5.007 -5.093 1.00 83.50 98 GLY A C 1
ATOM 698 O O . GLY A 1 98 ? -3.347 -5.772 -5.533 1.00 83.50 98 GLY A O 1
ATOM 699 N N . ILE A 1 99 ? -2.377 -3.741 -5.490 1.00 83.94 99 ILE A N 1
ATOM 700 C CA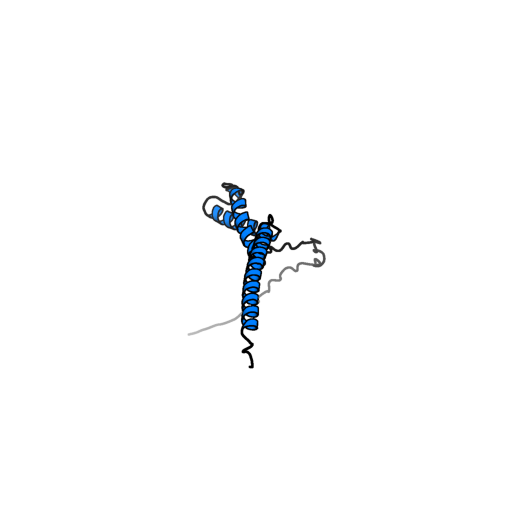 . ILE A 1 99 ? -3.088 -3.136 -6.626 1.00 83.94 99 ILE A CA 1
ATOM 701 C C . ILE A 1 99 ? -2.165 -2.961 -7.851 1.00 83.94 99 ILE A C 1
ATOM 703 O O . ILE A 1 99 ? -2.614 -2.486 -8.893 1.00 83.94 99 ILE A O 1
ATOM 707 N N . GLY A 1 100 ? -0.890 -3.357 -7.742 1.00 86.44 100 GLY A N 1
ATOM 708 C CA . GLY A 1 100 ? 0.098 -3.353 -8.825 1.00 86.44 100 GLY A CA 1
ATOM 709 C C . GLY A 1 100 ? 0.961 -2.090 -8.890 1.00 86.44 100 GLY A C 1
ATOM 710 O O . GLY A 1 100 ? 1.606 -1.839 -9.914 1.00 86.44 100 GLY A O 1
ATOM 711 N N . ILE A 1 101 ? 0.996 -1.274 -7.827 1.00 87.31 101 ILE A N 1
ATOM 712 C CA . ILE A 1 101 ? 1.862 -0.080 -7.795 1.00 87.31 101 ILE A CA 1
ATOM 713 C C . ILE A 1 101 ? 3.333 -0.496 -7.739 1.00 87.31 101 ILE A C 1
ATOM 715 O O . ILE A 1 101 ? 4.163 0.141 -8.393 1.00 87.31 101 ILE A O 1
ATOM 719 N N . ALA A 1 102 ? 3.653 -1.578 -7.023 1.00 89.19 102 ALA A N 1
ATOM 720 C CA . ALA A 1 102 ? 5.012 -2.0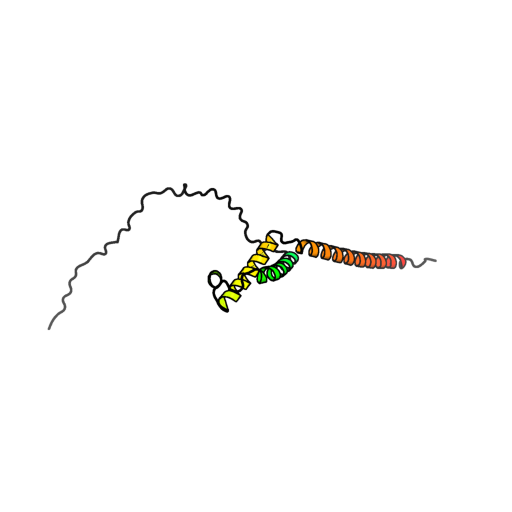98 -6.960 1.00 89.19 102 ALA A CA 1
ATOM 721 C C . ALA A 1 102 ? 5.571 -2.404 -8.363 1.00 89.19 102 ALA A C 1
ATOM 723 O O . ALA A 1 102 ? 6.639 -1.908 -8.724 1.00 89.19 102 ALA A O 1
ATOM 724 N N . ASP A 1 103 ? 4.799 -3.106 -9.195 1.00 87.94 103 ASP A N 1
ATOM 725 C CA . ASP A 1 103 ? 5.201 -3.469 -10.559 1.00 87.94 103 ASP A CA 1
ATOM 726 C C . ASP A 1 103 ? 5.425 -2.242 -11.452 1.00 87.94 103 ASP A C 1
ATOM 728 O O . ASP A 1 103 ? 6.336 -2.214 -12.284 1.00 87.94 103 ASP A O 1
ATOM 732 N N . LEU A 1 104 ? 4.578 -1.217 -11.316 1.00 89.12 104 LEU A N 1
ATOM 733 C CA . LEU A 1 104 ? 4.697 0.023 -12.087 1.00 89.12 104 LEU A CA 1
ATOM 734 C C . LEU A 1 104 ? 5.966 0.794 -11.716 1.00 89.12 104 LEU A C 1
ATOM 736 O O . LEU A 1 104 ? 6.653 1.314 -12.601 1.00 89.12 104 LEU A O 1
ATOM 740 N N . VAL A 1 105 ? 6.287 0.853 -10.423 1.00 89.19 105 VAL A N 1
ATOM 741 C CA . VAL A 1 105 ? 7.499 1.509 -9.922 1.00 89.19 105 VAL A CA 1
ATOM 742 C C . VAL A 1 105 ? 8.744 0.738 -10.354 1.00 89.19 105 VAL A C 1
ATOM 744 O O . VAL A 1 105 ? 9.682 1.354 -10.854 1.00 89.19 105 VAL A O 1
ATOM 747 N N . GLU A 1 106 ? 8.748 -0.592 -10.253 1.00 89.31 106 GLU A N 1
ATOM 748 C CA . GLU A 1 106 ? 9.883 -1.416 -10.692 1.00 89.31 106 GLU A CA 1
ATOM 749 C C . GLU A 1 106 ? 10.129 -1.293 -12.200 1.00 89.31 106 GLU A C 1
ATOM 751 O O . GLU A 1 106 ? 11.265 -1.068 -12.619 1.00 89.31 106 GLU A O 1
ATOM 756 N N . LYS A 1 107 ? 9.074 -1.330 -13.026 1.00 89.31 107 LYS A N 1
ATOM 757 C CA . LYS A 1 107 ? 9.190 -1.104 -14.480 1.00 89.31 107 LYS A CA 1
ATOM 758 C C . LYS A 1 107 ? 9.749 0.281 -14.803 1.00 89.31 107 LYS A C 1
ATOM 760 O O . LYS A 1 107 ? 10.608 0.410 -15.677 1.00 89.31 107 LYS A O 1
ATOM 765 N N . ARG A 1 108 ? 9.289 1.320 -14.097 1.00 89.94 108 ARG A N 1
ATOM 766 C CA . ARG A 1 108 ? 9.808 2.685 -14.266 1.00 89.94 108 ARG A CA 1
ATOM 767 C C . ARG A 1 108 ? 11.278 2.766 -13.857 1.00 89.94 108 ARG A C 1
ATOM 769 O O . ARG A 1 108 ? 12.072 3.301 -14.626 1.00 89.94 108 ARG A O 1
ATOM 776 N N . ASN A 1 109 ? 11.650 2.210 -12.710 1.00 88.25 109 ASN A N 1
ATOM 777 C CA . ASN A 1 109 ? 13.036 2.210 -12.244 1.00 88.25 109 ASN A CA 1
ATOM 778 C C . ASN A 1 109 ? 13.945 1.473 -13.233 1.00 88.25 109 ASN A C 1
ATOM 780 O O . ASN A 1 109 ? 14.965 2.022 -13.636 1.00 88.25 109 ASN A O 1
ATOM 784 N N . ALA A 1 110 ? 13.524 0.306 -13.727 1.00 88.19 110 ALA A N 1
ATOM 785 C CA . ALA A 1 110 ? 14.255 -0.427 -14.757 1.00 88.19 110 ALA A CA 1
ATOM 786 C C . ALA A 1 110 ? 14.443 0.399 -16.044 1.00 88.19 110 ALA A C 1
ATOM 788 O O . ALA A 1 110 ? 15.517 0.370 -16.641 1.00 88.19 110 ALA A O 1
ATOM 789 N N . SER A 1 111 ? 13.436 1.179 -16.459 1.00 87.69 111 SER A N 1
ATOM 790 C CA . SER A 1 111 ? 13.558 2.067 -17.626 1.00 87.69 111 SER A CA 1
ATOM 791 C C . SER A 1 111 ? 14.544 3.224 -17.407 1.00 87.69 111 SER A C 1
ATOM 793 O O . SER A 1 111 ? 15.299 3.561 -18.317 1.00 87.69 111 SER A O 1
ATOM 795 N N . ILE A 1 112 ? 14.590 3.787 -16.194 1.00 89.75 112 ILE A N 1
ATOM 796 C CA . ILE A 1 112 ? 15.541 4.843 -15.810 1.00 89.75 112 ILE A CA 1
ATOM 797 C C . ILE A 1 112 ? 16.965 4.273 -15.785 1.00 89.75 112 ILE A C 1
ATOM 799 O O . ILE A 1 112 ? 17.884 4.889 -16.319 1.00 89.75 112 ILE A O 1
ATOM 803 N N . GLU A 1 113 ? 17.153 3.078 -15.219 1.00 85.56 113 GLU A N 1
ATOM 804 C CA . GLU A 1 113 ? 18.456 2.407 -15.197 1.00 85.56 113 GLU A CA 1
ATOM 805 C C . GLU A 1 113 ? 18.941 2.025 -16.597 1.00 85.56 113 GLU A C 1
ATOM 807 O O . GLU A 1 113 ? 20.129 2.156 -16.897 1.00 85.56 113 GLU A O 1
ATOM 812 N N . ALA A 1 114 ? 18.039 1.570 -17.469 1.00 82.81 114 ALA A N 1
ATOM 813 C CA . ALA A 1 114 ? 18.364 1.277 -18.859 1.00 82.81 114 ALA A CA 1
ATOM 814 C C . ALA A 1 114 ? 18.801 2.544 -19.611 1.00 82.81 114 ALA A C 1
ATOM 816 O O . ALA A 1 114 ? 19.801 2.510 -20.329 1.00 82.81 114 ALA A O 1
ATOM 817 N N . ALA A 1 115 ? 18.109 3.668 -19.397 1.00 81.19 115 ALA A N 1
ATOM 818 C CA . ALA A 1 115 ? 18.495 4.959 -19.962 1.00 81.19 115 ALA A CA 1
ATOM 819 C C . ALA A 1 115 ? 19.860 5.431 -19.426 1.00 81.19 115 ALA A C 1
ATOM 821 O O . ALA A 1 115 ? 20.723 5.819 -20.207 1.00 81.19 115 ALA A O 1
ATOM 822 N N . ALA A 1 116 ? 20.109 5.308 -18.119 1.00 83.88 116 ALA A N 1
ATOM 823 C CA . ALA A 1 116 ? 21.389 5.683 -17.515 1.00 83.88 116 ALA A CA 1
ATOM 824 C C . ALA A 1 116 ? 22.569 4.839 -18.038 1.00 83.88 116 ALA A C 1
ATOM 826 O O . ALA A 1 116 ? 23.653 5.368 -18.285 1.00 83.88 116 ALA A O 1
ATOM 827 N N . LYS A 1 117 ? 22.369 3.530 -18.248 1.00 78.69 117 LYS A N 1
ATOM 828 C CA . LYS A 1 117 ? 23.397 2.640 -18.820 1.00 78.69 117 LYS A CA 1
ATOM 829 C C . LYS A 1 117 ? 23.669 2.919 -20.300 1.00 78.69 117 LYS A C 1
ATOM 831 O O . LYS A 1 117 ? 24.800 2.731 -20.741 1.00 78.69 117 LYS A O 1
ATOM 836 N N . ALA A 1 118 ? 22.664 3.360 -21.058 1.00 79.31 118 ALA A N 1
ATOM 837 C CA . ALA A 1 118 ? 22.840 3.747 -22.457 1.00 79.31 118 ALA A CA 1
ATOM 838 C C . ALA A 1 118 ? 23.723 5.000 -22.589 1.00 79.31 118 ALA A C 1
ATOM 840 O O . ALA A 1 118 ? 24.626 5.018 -23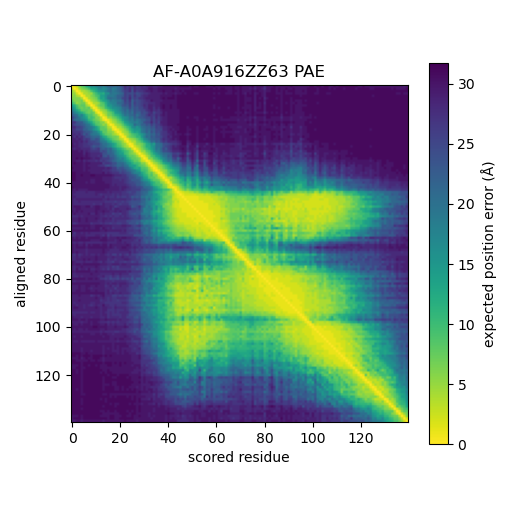.422 1.00 79.31 118 ALA A O 1
ATOM 841 N N . GLU A 1 119 ? 23.521 5.995 -21.723 1.00 74.00 119 GLU A N 1
ATOM 842 C CA . GLU A 1 119 ? 24.336 7.219 -21.669 1.00 74.00 119 GLU A CA 1
ATOM 843 C C . GLU A 1 119 ? 25.802 6.926 -21.276 1.00 74.00 119 GLU A C 1
ATOM 845 O O . GLU A 1 119 ? 26.730 7.433 -21.908 1.00 74.00 119 GLU A O 1
ATOM 850 N N . ASP A 1 120 ? 26.038 6.045 -20.292 1.00 75.75 120 ASP A N 1
ATOM 851 C CA . ASP A 1 120 ? 27.397 5.617 -19.901 1.00 75.75 120 ASP A CA 1
ATOM 852 C C . ASP A 1 120 ? 28.090 4.798 -21.006 1.00 75.75 120 ASP A C 1
ATOM 854 O O . ASP A 1 120 ? 29.275 4.988 -21.287 1.00 75.75 120 ASP A O 1
ATOM 858 N N . GLY A 1 121 ? 27.349 3.921 -21.691 1.00 72.62 121 GLY A N 1
ATOM 859 C CA . GLY A 1 121 ? 27.853 3.165 -22.841 1.00 72.62 121 GLY A CA 1
ATOM 860 C C . GLY A 1 121 ? 28.280 4.073 -23.996 1.00 72.62 121 GLY A C 1
ATOM 861 O O . GLY A 1 121 ? 29.369 3.896 -24.547 1.00 72.62 121 GLY A O 1
ATOM 862 N N . LEU A 1 122 ? 27.478 5.097 -24.300 1.00 65.19 122 LEU A N 1
ATOM 863 C CA . LEU A 1 122 ? 27.788 6.090 -25.331 1.00 65.19 122 LEU A CA 1
ATOM 864 C C . LEU A 1 122 ? 29.037 6.910 -24.974 1.00 65.19 122 LEU A C 1
ATOM 866 O O . LEU A 1 122 ? 29.898 7.145 -25.825 1.00 65.19 122 LEU A O 1
ATOM 870 N N . ALA A 1 123 ? 29.172 7.308 -23.705 1.00 69.69 123 ALA A N 1
ATOM 871 C CA . ALA A 1 123 ? 30.343 8.031 -23.216 1.00 69.69 123 ALA A CA 1
ATOM 872 C C . ALA A 1 123 ? 31.618 7.175 -23.295 1.00 69.69 123 ALA A C 1
ATOM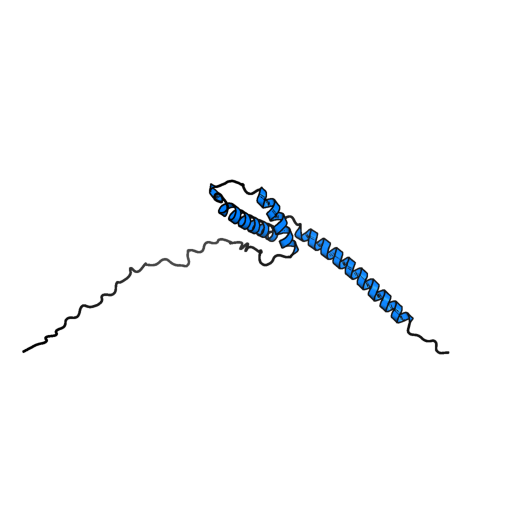 874 O O . ALA A 1 123 ? 32.677 7.657 -23.705 1.00 69.69 123 ALA A O 1
ATOM 875 N N . ARG A 1 124 ? 31.524 5.886 -22.958 1.00 65.81 124 ARG A N 1
ATOM 876 C CA . ARG A 1 124 ? 32.650 4.943 -23.020 1.00 65.81 124 ARG A CA 1
ATOM 877 C C . ARG A 1 124 ? 33.081 4.633 -24.449 1.00 65.81 124 ARG A C 1
ATOM 879 O O . ARG A 1 124 ? 34.282 4.580 -24.716 1.00 65.81 124 ARG A O 1
ATOM 886 N N . GLU A 1 125 ? 32.135 4.493 -25.372 1.00 62.97 125 GLU A N 1
ATOM 887 C CA . GLU A 1 125 ? 32.428 4.264 -26.789 1.00 62.97 125 GLU A CA 1
ATOM 888 C C . GLU A 1 125 ? 33.047 5.502 -27.455 1.00 62.97 125 GLU A C 1
ATOM 890 O O . GLU A 1 125 ? 34.037 5.388 -28.181 1.00 62.97 125 GLU A O 1
ATOM 895 N N . ALA A 1 126 ? 32.565 6.704 -27.124 1.00 61.88 126 ALA A N 1
ATOM 896 C CA . ALA A 1 126 ? 33.158 7.956 -27.595 1.00 61.88 126 ALA A CA 1
ATOM 897 C C . ALA A 1 126 ? 34.604 8.151 -27.095 1.00 61.88 126 ALA A C 1
ATOM 899 O O . ALA A 1 126 ? 35.469 8.622 -27.841 1.00 61.88 126 ALA A O 1
ATOM 900 N N . VAL A 1 127 ? 34.897 7.754 -25.851 1.00 64.38 127 VAL A N 1
ATOM 901 C CA . VAL A 1 127 ? 36.263 7.777 -25.299 1.00 64.38 127 VAL A CA 1
ATOM 902 C C . VAL A 1 127 ? 37.153 6.723 -25.971 1.00 64.38 127 VAL A C 1
ATOM 904 O O . VAL A 1 127 ? 38.306 7.021 -26.291 1.00 64.38 127 VAL A O 1
ATOM 907 N N . ALA A 1 128 ? 36.629 5.529 -26.263 1.00 68.31 128 ALA A N 1
ATOM 908 C CA . ALA A 1 128 ? 37.363 4.475 -26.967 1.00 68.31 128 ALA A CA 1
ATOM 909 C C . ALA A 1 128 ? 37.692 4.852 -28.426 1.00 68.31 128 ALA A C 1
ATOM 911 O O . ALA A 1 128 ? 38.835 4.695 -28.862 1.00 68.31 128 ALA A O 1
ATOM 912 N N . VAL A 1 129 ? 36.734 5.427 -29.161 1.00 62.88 129 VAL A N 1
ATOM 913 C CA 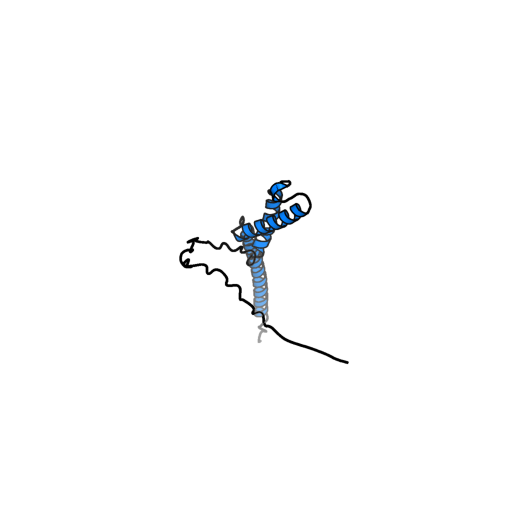. VAL A 1 129 ? 36.933 5.929 -30.534 1.00 62.88 129 VAL A CA 1
ATOM 914 C C . VAL A 1 129 ? 37.949 7.071 -30.565 1.00 62.88 129 VAL A C 1
ATOM 916 O O . VAL A 1 129 ? 38.839 7.094 -31.421 1.00 62.88 129 VAL A O 1
ATOM 919 N N . LYS A 1 130 ? 37.886 7.995 -29.599 1.00 65.12 130 LYS A N 1
ATOM 920 C CA . LYS A 1 130 ? 38.861 9.086 -29.505 1.00 65.12 130 LYS A CA 1
ATOM 921 C C . LYS A 1 130 ? 40.267 8.580 -29.165 1.00 65.12 130 LYS A C 1
ATOM 923 O O . LYS A 1 130 ? 41.230 9.059 -29.762 1.00 65.12 130 LYS A O 1
ATOM 928 N N . GLY A 1 131 ? 40.388 7.572 -28.297 1.00 59.12 131 GLY A N 1
ATOM 929 C CA . GLY A 1 131 ? 41.658 6.902 -27.989 1.00 59.12 131 GLY A CA 1
ATOM 930 C C . GLY A 1 131 ? 42.272 6.165 -29.185 1.00 59.12 131 GLY A C 1
ATOM 931 O O . GLY A 1 131 ? 43.477 6.260 -29.407 1.00 59.12 131 GLY A O 1
ATOM 932 N N . ALA A 1 132 ? 41.452 5.507 -30.011 1.00 60.59 132 ALA A N 1
ATOM 933 C CA . ALA A 1 132 ? 41.909 4.827 -31.227 1.00 60.59 132 ALA A CA 1
ATOM 934 C C . ALA A 1 132 ? 42.423 5.805 -32.304 1.00 60.59 132 ALA A C 1
ATOM 936 O O . ALA A 1 132 ? 43.355 5.487 -33.042 1.00 60.59 132 ALA A O 1
ATOM 937 N N . SER A 1 133 ? 41.859 7.016 -32.370 1.00 57.44 133 SER A N 1
ATOM 938 C CA . SER A 1 133 ? 42.265 8.047 -33.338 1.00 57.44 133 SER A CA 1
ATOM 939 C C . SER A 1 133 ? 43.585 8.765 -33.006 1.00 57.44 133 SER A C 1
ATOM 941 O O . SER A 1 133 ? 44.155 9.419 -33.876 1.00 57.44 133 SER A O 1
ATOM 943 N N . LEU A 1 134 ? 44.108 8.625 -31.780 1.00 60.56 134 LEU A N 1
ATOM 944 C CA . LEU A 1 134 ? 45.308 9.336 -31.307 1.00 60.56 134 LEU A CA 1
ATOM 945 C C . LEU A 1 134 ? 46.610 8.505 -31.393 1.00 60.56 134 LEU A C 1
ATOM 947 O O . LEU A 1 134 ? 47.635 8.909 -30.849 1.00 60.56 134 LEU A O 1
ATOM 951 N N . GLY A 1 135 ? 46.575 7.336 -32.046 1.00 54.47 135 GLY A N 1
ATOM 952 C CA . GLY A 1 135 ? 47.618 6.301 -31.974 1.00 54.47 135 GLY A CA 1
ATOM 953 C C . GLY A 1 135 ? 48.438 6.039 -33.243 1.00 54.47 135 GLY A C 1
ATOM 954 O O . GLY A 1 135 ? 48.945 4.930 -33.398 1.00 54.47 135 GLY A O 1
ATOM 955 N N . LYS A 1 136 ? 48.584 6.993 -34.173 1.00 61.06 136 LYS A N 1
ATOM 956 C CA . LYS A 1 136 ? 49.537 6.829 -35.289 1.00 61.06 136 LYS A CA 1
ATOM 957 C C . LYS A 1 136 ? 50.262 8.138 -35.620 1.00 61.06 136 LYS A C 1
ATOM 959 O O . LYS A 1 136 ? 49.780 8.897 -36.458 1.00 61.06 136 LYS A O 1
ATOM 964 N N . PRO A 1 137 ? 51.418 8.427 -34.992 1.00 55.66 137 PRO A N 1
ATOM 965 C CA . PRO A 1 137 ? 52.330 9.412 -35.550 1.00 55.66 137 PRO A CA 1
ATOM 966 C C . PRO A 1 137 ? 52.863 8.867 -36.879 1.00 55.66 137 PRO A C 1
ATOM 968 O O . PRO A 1 137 ? 53.328 7.729 -36.960 1.00 55.66 137 PRO A O 1
ATOM 971 N N . GLY A 1 138 ? 52.713 9.668 -37.933 1.00 55.56 138 GLY A N 1
ATOM 972 C CA . GLY A 1 138 ? 53.219 9.361 -39.261 1.00 55.56 138 GLY A CA 1
ATOM 973 C C . GLY A 1 138 ? 54.717 9.081 -39.216 1.00 55.56 138 GLY A C 1
ATOM 974 O O . GLY A 1 138 ? 55.495 9.912 -38.758 1.00 55.56 138 GLY A O 1
ATOM 975 N N . SER A 1 139 ? 55.105 7.903 -39.696 1.00 58.47 139 SER A N 1
ATOM 976 C CA . SER A 1 139 ? 56.470 7.652 -40.141 1.00 58.47 139 SER A CA 1
ATOM 977 C C . SER A 1 139 ? 56.604 8.228 -41.548 1.00 58.47 139 SER A C 1
ATOM 979 O O . SER A 1 139 ? 56.093 7.640 -42.503 1.00 58.47 139 SER A O 1
ATOM 981 N N . LEU A 1 140 ? 57.242 9.392 -41.643 1.00 46.78 140 LEU A N 1
ATOM 982 C CA . LEU A 1 140 ? 57.983 9.841 -42.820 1.00 46.78 140 LEU A CA 1
ATOM 983 C C . LEU A 1 140 ? 59.456 9.920 -42.426 1.00 46.78 140 LEU A C 1
ATOM 985 O O . LEU A 1 140 ? 59.716 10.371 -41.286 1.00 46.78 140 LEU A O 1
#

Secondary structure (DSSP, 8-state):
----------------PPP------GGG------------GGGS--HHHHHHHHHHHHHHGGGS-TT-HHHH-SSHHHHHHHHHHHHHHHHHHHHTT-SSHHHHHHHHHHHHHHHHHHHHHHHHHHHHHHHHHT------

pLDDT: mean 70.15, std 15.17, range [39.22, 90.62]

Sequence (140 aa):
MTGIKAIGAAGGLQPLTAPSVSGGDPASRALPYNMVSRGSKSGQMTPAQQFESFVLQSFIEPMLPKSDSSYFGEGTAGSIWKSMLAERLGAEMAAAGGIGIADLVEKRNASIEAAAKAEDGLAREAVAVKGASLGKPGSL